Protein AF-A0A380LNX2-F1 (afdb_monomer_lite)

Foldseek 3Di:
DDDFDWDDDPQWIAGPVVQWIQGNAFQRDIDNCVQFPDKDKAKDQPVCGPVDRPPPDHPDPDDPDPPDPPRQWIWIWMWTQGNVRDITITTPDPDIDGDDDPPVVVVVVVVVVD

Structure (mmCIF, N/CA/C/O backbone):
data_AF-A0A380LNX2-F1
#
_entry.id   AF-A0A380LNX2-F1
#
loop_
_atom_site.group_PDB
_atom_site.id
_atom_site.type_symbol
_atom_site.label_atom_id
_atom_site.label_alt_id
_atom_site.label_comp_id
_atom_site.label_asym_id
_atom_site.label_entity_id
_atom_site.label_seq_id
_atom_site.pdbx_PDB_ins_code
_atom_site.Cartn_x
_atom_site.Cartn_y
_atom_site.Cartn_z
_atom_site.occupancy
_atom_site.B_iso_or_equiv
_atom_site.auth_seq_id
_atom_site.auth_comp_id
_atom_site.auth_asym_id
_atom_site.auth_atom_id
_atom_site.pdbx_PDB_model_num
ATOM 1 N N . MET A 1 1 ? -7.999 12.956 25.223 1.00 53.69 1 MET A N 1
ATOM 2 C CA . MET A 1 1 ? -7.703 12.534 23.836 1.00 53.69 1 MET A CA 1
ATOM 3 C C . MET A 1 1 ? -6.582 11.506 23.895 1.00 53.69 1 MET A C 1
ATOM 5 O O . MET A 1 1 ? -5.569 11.796 24.516 1.00 53.69 1 MET A O 1
ATOM 9 N N . GLN A 1 2 ? -6.780 10.292 23.375 1.00 61.41 2 GLN A N 1
ATOM 10 C CA . GLN A 1 2 ? -5.703 9.293 23.308 1.00 61.41 2 GLN A CA 1
ATOM 11 C C . GLN A 1 2 ? -4.745 9.663 22.174 1.00 61.41 2 GLN A C 1
ATOM 13 O O . GLN A 1 2 ? -5.191 10.055 21.099 1.00 61.41 2 GLN A O 1
ATOM 18 N N . ASN A 1 3 ? -3.439 9.564 22.426 1.00 72.75 3 ASN A N 1
ATOM 19 C CA . ASN A 1 3 ? -2.422 9.873 21.426 1.00 72.75 3 ASN A CA 1
ATOM 20 C C . ASN A 1 3 ? -2.529 8.855 20.271 1.00 72.75 3 ASN A C 1
ATOM 22 O O . ASN A 1 3 ? -2.620 7.653 20.551 1.00 72.75 3 ASN A O 1
ATOM 26 N N . PRO A 1 4 ? -2.554 9.281 18.996 1.00 79.38 4 PRO A N 1
ATOM 27 C CA . PRO A 1 4 ? -2.698 8.353 17.886 1.00 79.38 4 PRO A CA 1
ATOM 28 C C . PRO A 1 4 ? -1.498 7.408 17.838 1.00 79.38 4 PRO A C 1
ATOM 30 O O . PRO A 1 4 ? -0.342 7.836 17.810 1.00 79.38 4 PRO A O 1
ATOM 33 N N . LYS A 1 5 ? -1.767 6.101 17.816 1.00 92.75 5 LYS A N 1
ATOM 34 C CA . LYS A 1 5 ? -0.716 5.095 17.660 1.00 92.75 5 LYS A CA 1
ATOM 35 C C . LYS A 1 5 ? -0.503 4.830 16.173 1.00 92.75 5 LYS A C 1
ATOM 37 O O . LYS A 1 5 ? -1.256 4.073 15.550 1.00 92.75 5 LYS A O 1
ATOM 42 N N . LEU A 1 6 ? 0.517 5.484 15.623 1.00 95.44 6 LEU A N 1
ATOM 43 C CA . LEU A 1 6 ? 0.901 5.392 14.217 1.00 95.44 6 LEU A CA 1
ATOM 44 C C . LEU A 1 6 ? 1.934 4.280 13.990 1.00 95.44 6 LEU A C 1
ATOM 46 O O . LEU A 1 6 ? 2.889 4.145 14.752 1.00 95.44 6 LEU A O 1
ATOM 50 N N . ILE A 1 7 ? 1.754 3.508 12.919 1.00 96.12 7 ILE A N 1
ATOM 51 C CA . ILE A 1 7 ? 2.766 2.607 12.359 1.00 96.12 7 ILE A CA 1
ATOM 52 C C . ILE A 1 7 ? 3.176 3.190 11.010 1.00 96.12 7 ILE A C 1
ATOM 54 O O . ILE A 1 7 ? 2.338 3.351 10.120 1.00 96.12 7 ILE A O 1
ATOM 58 N N . LEU A 1 8 ? 4.455 3.530 10.881 1.00 95.50 8 LEU A N 1
ATOM 59 C CA . LEU A 1 8 ? 4.994 4.232 9.722 1.00 95.50 8 LEU A CA 1
ATOM 60 C C . LEU A 1 8 ? 5.764 3.261 8.830 1.00 95.50 8 LEU A C 1
ATOM 62 O O . LEU A 1 8 ? 6.702 2.606 9.279 1.00 95.50 8 LEU A O 1
ATOM 66 N N . PHE A 1 9 ? 5.387 3.223 7.560 1.00 94.88 9 PHE A N 1
ATOM 67 C CA . PHE A 1 9 ? 6.200 2.685 6.481 1.00 94.88 9 PHE A CA 1
ATOM 68 C C . PHE A 1 9 ? 6.408 3.777 5.439 1.00 94.88 9 PHE A C 1
ATOM 70 O O . PHE A 1 9 ? 5.623 4.720 5.343 1.00 94.88 9 PHE A O 1
ATOM 77 N N . ASP A 1 10 ? 7.430 3.608 4.608 1.00 93.44 10 ASP A N 1
ATOM 78 C CA . ASP A 1 10 ? 7.765 4.563 3.551 1.00 93.44 10 ASP A CA 1
ATOM 79 C C . ASP A 1 10 ? 6.589 4.888 2.616 1.00 93.44 10 ASP A C 1
ATOM 81 O O . ASP A 1 10 ? 6.425 6.029 2.194 1.00 93.44 10 ASP A O 1
ATOM 85 N N . SER A 1 11 ? 5.774 3.881 2.297 1.00 94.00 11 SER A N 1
ATOM 86 C CA . SER A 1 11 ? 4.701 3.985 1.300 1.00 94.00 11 SER A CA 1
ATOM 87 C C . SER A 1 11 ? 3.299 3.990 1.900 1.00 94.00 11 SER A C 1
ATOM 89 O O . SER A 1 11 ? 2.320 4.148 1.168 1.00 94.00 11 SER A O 1
ATOM 91 N N . VAL A 1 12 ? 3.169 3.766 3.210 1.00 95.56 12 VAL A N 1
ATOM 92 C CA . VAL A 1 12 ? 1.872 3.684 3.887 1.00 95.56 12 VAL A CA 1
ATOM 93 C C . VAL A 1 12 ? 1.999 3.979 5.378 1.00 95.56 12 VAL A C 1
ATOM 95 O O . VAL A 1 12 ? 2.905 3.498 6.052 1.00 95.56 12 VAL A O 1
ATOM 98 N N . VAL A 1 13 ? 1.046 4.735 5.909 1.00 96.81 13 VAL A N 1
ATOM 99 C CA . VAL A 1 13 ? 0.925 5.008 7.344 1.00 96.81 13 VAL A CA 1
ATOM 100 C C . VAL A 1 13 ? -0.354 4.379 7.864 1.00 96.81 13 VAL A C 1
ATOM 102 O O . VAL A 1 13 ? -1.421 4.620 7.308 1.00 96.81 13 VAL A O 1
ATOM 105 N N . PHE A 1 14 ? -0.267 3.609 8.945 1.00 96.50 14 PHE A N 1
ATOM 106 C CA . PHE A 1 14 ? -1.437 3.071 9.636 1.00 96.50 14 PHE A CA 1
ATOM 107 C C . PHE A 1 14 ? -1.678 3.833 10.932 1.00 96.50 14 PHE A C 1
ATOM 109 O O . PHE A 1 14 ? -0.815 3.868 11.808 1.00 96.50 14 PHE A O 1
ATOM 116 N N . ASN A 1 15 ? -2.874 4.384 11.091 1.00 95.94 15 ASN A N 1
ATOM 117 C CA . ASN A 1 15 ? -3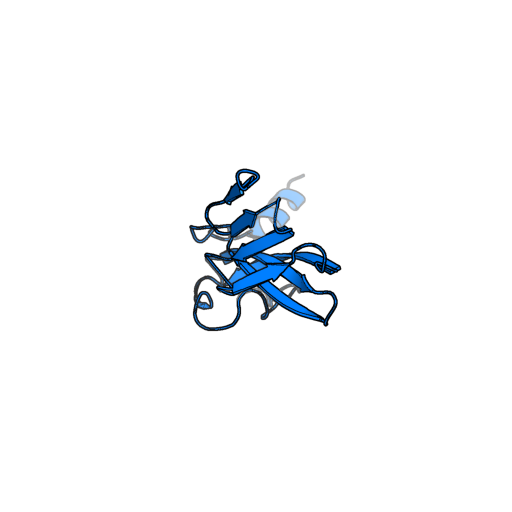.361 4.893 12.360 1.00 95.94 15 ASN A CA 1
ATOM 118 C C . ASN A 1 15 ? -4.194 3.803 13.037 1.00 95.94 15 ASN A C 1
ATOM 120 O O . ASN A 1 15 ? -5.313 3.494 12.631 1.00 95.94 15 ASN A O 1
ATOM 124 N N . THR A 1 16 ? -3.633 3.197 14.081 1.00 95.12 16 THR A N 1
ATOM 125 C CA . THR A 1 16 ? -4.283 2.079 14.778 1.00 95.12 16 THR A CA 1
ATOM 126 C C . THR A 1 16 ? -5.356 2.520 15.769 1.00 95.12 16 THR A C 1
ATOM 128 O O . THR A 1 16 ? -6.128 1.670 16.222 1.00 95.12 16 THR A O 1
ATOM 131 N N . THR A 1 17 ? -5.439 3.815 16.078 1.00 94.31 17 THR A N 1
ATOM 132 C CA . THR A 1 17 ? -6.526 4.399 16.870 1.00 94.31 17 THR A CA 1
ATOM 133 C C . THR A 1 17 ? -7.772 4.524 15.996 1.00 94.31 17 THR A C 1
ATOM 135 O O . THR A 1 17 ? -8.790 3.905 16.299 1.00 94.31 17 THR A O 1
ATOM 138 N N . ASP A 1 18 ? -7.642 5.190 14.846 1.00 94.12 18 ASP A N 1
ATOM 139 C CA . ASP A 1 18 ? -8.759 5.465 13.925 1.00 94.12 18 ASP A CA 1
ATOM 140 C C . ASP A 1 18 ? -9.042 4.310 12.954 1.00 94.12 18 ASP A C 1
ATOM 142 O O . ASP A 1 18 ? -10.011 4.336 12.200 1.00 94.12 18 ASP A O 1
ATOM 146 N N . LYS A 1 19 ? -8.194 3.277 12.977 1.00 95.88 19 LYS A N 1
ATOM 147 C CA . LYS A 1 19 ? -8.242 2.112 12.082 1.00 95.88 19 LYS A CA 1
ATOM 148 C C . LYS A 1 19 ? -8.099 2.480 10.600 1.00 95.88 19 LYS A C 1
ATOM 150 O O . LYS A 1 19 ? -8.597 1.772 9.730 1.00 95.88 19 LYS A O 1
ATOM 155 N N . THR A 1 20 ? -7.376 3.558 10.303 1.00 96.31 20 THR A N 1
ATOM 156 C CA . THR A 1 20 ? -7.162 4.047 8.936 1.00 96.31 20 THR A CA 1
ATOM 157 C C . THR A 1 20 ? -5.759 3.737 8.425 1.00 96.31 20 THR A C 1
ATOM 159 O O . THR A 1 20 ? -4.798 3.642 9.189 1.00 96.31 20 THR A O 1
ATOM 162 N N . MET A 1 21 ? -5.636 3.553 7.114 1.00 96.06 21 MET A N 1
ATOM 163 C CA . MET A 1 21 ? -4.377 3.533 6.383 1.00 96.06 21 MET A CA 1
ATOM 164 C C . MET A 1 21 ? -4.351 4.692 5.392 1.00 96.06 21 MET A C 1
ATOM 166 O O . MET A 1 21 ? -5.341 4.937 4.705 1.00 96.06 21 MET A O 1
ATOM 170 N N . HIS A 1 22 ? -3.217 5.374 5.303 1.00 95.81 22 HIS A N 1
ATOM 171 C CA . HIS A 1 22 ? -2.943 6.410 4.319 1.00 95.81 22 HIS A CA 1
ATOM 172 C C . HIS A 1 22 ? -1.852 5.911 3.380 1.00 95.81 22 HIS A C 1
ATOM 174 O O . HIS A 1 22 ? -0.712 5.713 3.801 1.00 95.81 22 HIS A O 1
ATOM 180 N N . ILE A 1 23 ? -2.209 5.670 2.122 1.00 94.25 23 ILE A N 1
ATOM 181 C CA . ILE A 1 23 ? -1.262 5.216 1.101 1.00 94.25 23 ILE A CA 1
ATOM 182 C C . ILE A 1 23 ? -0.534 6.440 0.547 1.00 94.25 23 ILE A C 1
ATOM 184 O O . ILE A 1 23 ? -1.175 7.326 -0.005 1.00 94.25 23 ILE A O 1
ATOM 188 N N . LEU A 1 24 ? 0.792 6.465 0.671 1.00 94.06 24 LEU A N 1
ATOM 189 C CA . LEU A 1 24 ? 1.656 7.577 0.255 1.00 94.06 24 LEU A CA 1
ATOM 190 C C . LEU A 1 24 ? 2.298 7.359 -1.122 1.00 94.06 24 LEU A C 1
ATOM 192 O O . LEU A 1 24 ? 2.695 8.319 -1.773 1.00 94.06 24 LEU A O 1
ATOM 196 N N . ASP A 1 25 ? 2.400 6.106 -1.572 1.00 91.19 25 ASP A N 1
ATOM 197 C CA . ASP A 1 25 ? 2.963 5.740 -2.876 1.00 91.19 25 ASP A CA 1
ATOM 198 C C . ASP A 1 25 ? 2.123 4.616 -3.499 1.00 91.19 25 ASP A C 1
ATOM 200 O O . ASP A 1 25 ? 2.176 3.457 -3.076 1.00 91.19 25 ASP A O 1
ATOM 204 N N . GLY A 1 26 ? 1.292 4.974 -4.481 1.00 89.06 26 GLY A N 1
ATOM 205 C CA . GLY A 1 26 ? 0.319 4.078 -5.104 1.00 89.06 26 GLY A CA 1
ATOM 206 C C . GLY A 1 26 ? -1.028 4.762 -5.332 1.00 89.06 26 GLY A C 1
ATOM 207 O O . GLY A 1 26 ? -1.105 5.712 -6.103 1.00 89.06 26 GLY A O 1
ATOM 208 N N . SER A 1 27 ? -2.092 4.287 -4.678 1.00 85.44 27 SER A N 1
ATOM 209 C CA . SER A 1 27 ? -3.459 4.827 -4.825 1.00 85.44 27 SER A CA 1
ATOM 210 C C . SER A 1 27 ? -3.738 6.159 -4.094 1.00 85.44 27 SER A C 1
ATOM 212 O O . SER A 1 27 ? -4.863 6.635 -4.186 1.00 85.44 27 SER A O 1
ATOM 214 N N . LEU A 1 28 ? -2.753 6.751 -3.399 1.00 82.88 28 LEU A N 1
ATOM 215 C CA . LEU A 1 28 ? -2.776 8.097 -2.777 1.00 82.88 28 LEU A CA 1
ATOM 216 C C . LEU A 1 28 ? -4.076 8.472 -2.034 1.00 82.88 28 LEU A C 1
ATOM 218 O O . LEU A 1 28 ? -4.730 9.460 -2.360 1.00 82.88 28 LEU A O 1
ATOM 222 N N . VAL A 1 29 ? -4.492 7.662 -1.058 1.00 84.75 29 VAL A N 1
ATOM 223 C CA . VAL A 1 29 ? -5.833 7.762 -0.456 1.00 84.75 29 VAL A CA 1
ATOM 224 C C . VAL A 1 29 ? -5.882 7.190 0.964 1.00 84.75 29 VAL A C 1
ATOM 226 O O . VAL A 1 29 ? -5.038 6.371 1.343 1.00 84.75 29 VAL A O 1
ATOM 229 N N . PHE A 1 30 ? -6.880 7.622 1.743 1.00 92.00 30 PHE A N 1
ATOM 230 C CA . PHE A 1 30 ? -7.193 7.117 3.081 1.00 92.00 30 PHE A CA 1
ATOM 231 C C . PHE A 1 30 ? -8.298 6.061 3.035 1.00 92.00 30 PHE A C 1
ATOM 233 O O . PHE A 1 30 ? -9.340 6.286 2.426 1.00 92.00 30 PHE A O 1
ATOM 240 N N . TYR A 1 31 ? -8.101 4.940 3.725 1.00 93.75 31 TYR A N 1
ATOM 241 C CA . TYR A 1 31 ? -9.114 3.891 3.875 1.00 93.75 31 TYR A CA 1
ATOM 242 C C . TYR A 1 31 ? -9.118 3.311 5.279 1.00 93.75 31 TYR A C 1
ATOM 244 O O . TYR A 1 31 ? -8.075 3.215 5.916 1.00 93.75 31 TYR A O 1
ATOM 252 N N . ASP A 1 32 ? -10.275 2.839 5.733 1.00 96.19 32 ASP A N 1
ATOM 253 C CA . ASP A 1 32 ? -10.354 1.972 6.905 1.00 96.19 32 ASP A CA 1
ATOM 254 C C . ASP A 1 32 ? -9.831 0.574 6.542 1.00 96.19 32 ASP A C 1
ATOM 256 O O . ASP A 1 32 ? -10.411 -0.146 5.721 1.00 96.19 32 ASP A O 1
ATOM 260 N N . TYR A 1 33 ? -8.698 0.192 7.136 1.00 95.62 33 TYR A N 1
ATOM 261 C CA . TYR A 1 33 ? -8.002 -1.044 6.779 1.00 95.62 33 TYR A CA 1
ATOM 262 C C . TYR A 1 33 ? -8.728 -2.302 7.275 1.00 95.62 33 TYR A C 1
ATOM 264 O O . TYR A 1 33 ? -8.369 -3.411 6.878 1.00 95.62 33 TYR A O 1
ATOM 272 N N . ARG A 1 34 ? -9.761 -2.171 8.119 1.00 96.44 34 ARG A N 1
ATOM 273 C CA . ARG A 1 34 ? -10.580 -3.311 8.566 1.00 96.44 34 ARG A CA 1
ATOM 274 C C . ARG A 1 34 ? -11.425 -3.894 7.438 1.00 96.44 34 ARG A C 1
ATOM 276 O O . ARG A 1 34 ? -11.821 -5.050 7.521 1.00 96.44 34 ARG A O 1
ATOM 283 N N . TYR A 1 35 ? -11.658 -3.127 6.372 1.00 97.12 35 TYR A N 1
ATOM 284 C CA . TYR A 1 35 ? -12.379 -3.586 5.184 1.00 97.12 35 TYR A CA 1
ATOM 285 C C . TYR A 1 35 ? -11.470 -4.213 4.123 1.00 97.12 35 TYR A C 1
ATOM 287 O O . TYR A 1 35 ? -11.920 -4.470 3.006 1.00 97.12 35 TYR A O 1
ATOM 295 N N . ILE A 1 36 ? -10.197 -4.475 4.428 1.00 96.44 36 ILE A N 1
ATOM 296 C CA . ILE A 1 36 ? -9.330 -5.232 3.524 1.00 96.44 36 ILE A CA 1
ATOM 297 C C . ILE A 1 36 ? -9.839 -6.674 3.446 1.00 96.44 36 ILE A C 1
ATOM 299 O O . ILE A 1 36 ? -9.812 -7.418 4.421 1.00 96.44 36 ILE A O 1
ATOM 303 N N . LYS A 1 37 ? -10.261 -7.088 2.250 1.00 97.12 37 LYS A N 1
ATOM 304 C CA . LYS A 1 37 ? -10.706 -8.455 1.953 1.00 97.12 37 LYS A CA 1
ATOM 305 C C . LYS A 1 37 ? -9.533 -9.365 1.600 1.00 97.12 37 LYS A C 1
ATOM 307 O O . LYS A 1 37 ? -9.524 -10.538 1.957 1.00 97.12 37 LYS A O 1
ATOM 312 N N . ARG A 1 38 ? -8.556 -8.848 0.847 1.00 94.69 38 ARG A N 1
ATOM 313 C CA . ARG A 1 38 ? -7.373 -9.607 0.408 1.00 94.69 38 ARG A CA 1
ATOM 314 C C . ARG A 1 38 ? -6.221 -8.680 0.041 1.00 94.69 38 ARG A C 1
ATOM 316 O O . ARG A 1 38 ? -6.447 -7.660 -0.597 1.00 94.69 38 ARG A O 1
ATOM 323 N N . ALA A 1 39 ? -4.991 -9.099 0.319 1.00 92.62 39 ALA A N 1
ATOM 324 C CA . ALA A 1 39 ? -3.778 -8.483 -0.213 1.00 92.62 39 ALA A CA 1
ATOM 325 C C . ALA A 1 39 ? -2.970 -9.502 -1.034 1.00 92.62 39 ALA A C 1
ATOM 327 O O . ALA A 1 39 ? -2.949 -10.690 -0.715 1.00 92.62 39 ALA A O 1
ATOM 328 N N . VAL A 1 40 ? -2.327 -9.054 -2.112 1.00 91.00 40 VAL A N 1
ATOM 329 C CA . VAL A 1 40 ? -1.475 -9.892 -2.970 1.00 91.00 40 VAL A CA 1
ATOM 330 C C . VAL A 1 40 ? -0.256 -9.104 -3.422 1.00 91.00 40 VAL A C 1
ATOM 332 O O . VAL A 1 40 ? -0.387 -7.965 -3.864 1.00 91.00 40 VAL A O 1
ATOM 335 N N . ILE A 1 41 ? 0.916 -9.732 -3.357 1.00 89.56 41 ILE A N 1
ATOM 336 C CA . ILE A 1 41 ? 2.154 -9.162 -3.894 1.00 89.56 41 ILE A CA 1
ATOM 337 C C . ILE A 1 41 ? 2.152 -9.331 -5.412 1.00 89.56 41 ILE A C 1
ATOM 339 O O . ILE A 1 41 ? 1.887 -10.422 -5.923 1.00 89.56 41 ILE A O 1
ATOM 343 N N . LEU A 1 42 ? 2.443 -8.250 -6.130 1.00 86.38 42 LEU A N 1
ATOM 344 C CA . LEU A 1 42 ? 2.491 -8.213 -7.584 1.00 86.38 42 LEU A CA 1
ATOM 345 C C . LEU A 1 42 ? 3.718 -7.448 -8.071 1.00 86.38 42 LEU A C 1
ATOM 347 O O . LEU A 1 42 ? 4.255 -6.577 -7.390 1.00 86.38 42 LEU A O 1
ATOM 351 N N . ASN A 1 43 ? 4.112 -7.773 -9.298 1.00 84.69 43 ASN A N 1
ATOM 352 C CA . ASN A 1 43 ? 5.161 -7.074 -10.016 1.00 84.69 43 ASN A CA 1
ATOM 353 C C . ASN A 1 43 ? 4.546 -6.216 -11.119 1.00 84.69 43 ASN A C 1
ATOM 355 O O . ASN A 1 43 ? 3.680 -6.683 -11.862 1.00 84.69 43 ASN A O 1
ATOM 359 N N . GLU A 1 44 ? 5.050 -5.000 -11.272 1.00 83.50 44 GLU A N 1
ATOM 360 C CA . GLU A 1 44 ? 4.722 -4.095 -12.367 1.00 83.50 44 GLU A CA 1
ATOM 361 C C . GLU A 1 44 ? 5.973 -3.780 -13.181 1.00 83.50 44 GLU A C 1
ATOM 363 O O . GLU A 1 44 ? 7.081 -3.690 -12.657 1.00 83.50 44 GLU A O 1
ATOM 368 N N . ARG A 1 45 ? 5.817 -3.597 -14.490 1.00 79.56 45 ARG A N 1
ATOM 369 C CA . ARG A 1 45 ? 6.921 -3.179 -1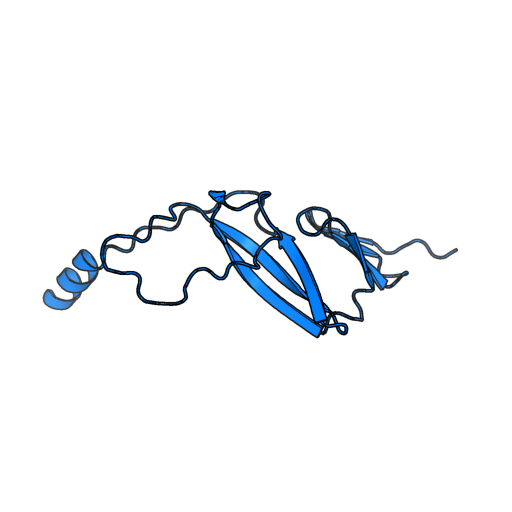5.355 1.00 79.56 45 ARG A CA 1
ATOM 370 C C . ARG A 1 45 ? 7.326 -1.748 -15.035 1.00 79.56 45 ARG A C 1
ATOM 372 O O . ARG A 1 45 ? 6.479 -0.863 -15.010 1.00 79.56 45 ARG A O 1
ATOM 379 N N . ALA A 1 46 ? 8.626 -1.491 -14.906 1.00 83.06 46 ALA A N 1
ATOM 380 C CA . ALA A 1 46 ? 9.120 -0.175 -14.499 1.00 83.06 46 ALA A CA 1
ATOM 381 C C . ALA A 1 46 ? 8.662 0.983 -15.404 1.00 83.06 46 ALA A C 1
ATOM 383 O O . ALA A 1 46 ? 8.490 2.098 -14.932 1.00 83.06 46 ALA A O 1
ATOM 384 N N . ASN A 1 47 ? 8.423 0.726 -16.693 1.00 80.31 47 ASN A N 1
ATOM 385 C CA . ASN A 1 47 ? 7.935 1.727 -17.644 1.00 80.31 47 ASN A CA 1
ATOM 386 C C . ASN A 1 47 ? 6.419 2.005 -17.570 1.00 80.31 47 ASN A C 1
ATOM 388 O O . ASN A 1 47 ? 5.948 2.846 -18.339 1.00 80.31 47 ASN A O 1
ATOM 392 N N . HIS A 1 48 ? 5.674 1.297 -16.713 1.00 79.81 48 HIS A N 1
ATOM 393 C CA . HIS A 1 48 ? 4.242 1.506 -16.453 1.00 79.81 48 HIS A CA 1
ATOM 394 C C . HIS A 1 48 ? 3.981 2.254 -15.135 1.00 79.81 48 HIS A C 1
ATOM 396 O O . HIS A 1 48 ? 2.896 2.814 -14.977 1.00 79.81 48 HIS A O 1
ATOM 402 N N . ARG A 1 49 ? 4.976 2.343 -14.238 1.00 83.88 49 ARG A N 1
ATOM 403 C CA . ARG A 1 49 ? 4.851 3.093 -12.982 1.00 83.88 49 ARG A CA 1
ATOM 404 C C . ARG A 1 49 ? 4.431 4.537 -13.253 1.00 83.88 49 ARG A C 1
ATOM 406 O O . ARG A 1 49 ? 5.032 5.216 -14.084 1.00 83.88 49 ARG A O 1
ATOM 413 N N . GLY A 1 50 ? 3.387 4.982 -12.558 1.00 78.12 50 GLY A N 1
ATOM 414 C CA . GLY A 1 50 ? 2.838 6.339 -12.656 1.00 78.12 50 GLY A CA 1
ATOM 415 C C . GLY A 1 50 ? 1.994 6.626 -13.905 1.00 78.12 50 GLY A C 1
ATOM 416 O O . GLY A 1 50 ? 1.473 7.728 -14.024 1.00 78.12 50 GLY A O 1
ATOM 417 N N . LYS A 1 51 ? 1.832 5.669 -14.832 1.00 80.31 51 LYS A N 1
ATOM 418 C CA . LYS A 1 51 ? 1.019 5.856 -16.053 1.00 80.31 51 LYS A CA 1
ATOM 419 C C . LYS A 1 51 ? -0.417 5.361 -15.922 1.00 80.31 51 LYS A C 1
ATOM 421 O O . LYS A 1 51 ? -1.283 5.774 -16.684 1.00 80.31 51 LYS A O 1
ATOM 426 N N . SER A 1 52 ? -0.661 4.450 -14.991 1.00 74.31 52 SER A N 1
ATOM 427 C CA . SER A 1 52 ? -1.971 3.869 -14.713 1.00 74.31 52 SER A CA 1
ATOM 428 C C . SER A 1 52 ? -2.070 3.497 -13.240 1.00 74.31 52 SER A C 1
ATOM 430 O O . SER A 1 52 ? -1.072 3.535 -12.515 1.00 74.31 52 SER A O 1
ATOM 432 N N . THR A 1 53 ? -3.259 3.082 -12.801 1.00 71.69 53 THR A N 1
ATOM 433 C CA . THR A 1 53 ? -3.431 2.494 -11.472 1.00 71.69 53 THR A CA 1
ATOM 434 C C . THR A 1 53 ? -2.470 1.307 -11.308 1.00 71.69 53 THR A C 1
ATOM 436 O O . THR A 1 53 ? -2.490 0.398 -12.151 1.00 71.69 53 THR A O 1
ATOM 439 N N . PRO A 1 54 ? -1.622 1.301 -10.266 1.00 77.00 54 PRO A N 1
ATOM 440 C CA . PRO A 1 54 ? -0.546 0.327 -10.182 1.00 77.00 54 PRO A CA 1
ATOM 441 C C . PRO A 1 54 ? -1.036 -1.116 -10.042 1.00 77.00 54 PRO A C 1
ATOM 443 O O . PRO A 1 54 ? -2.072 -1.385 -9.433 1.00 77.00 54 PRO A O 1
ATOM 446 N N . PHE A 1 55 ? -0.259 -2.062 -10.573 1.00 72.50 55 PHE A N 1
ATOM 447 C CA . PHE A 1 55 ? -0.469 -3.514 -10.429 1.00 72.50 55 PHE A CA 1
ATOM 448 C C . PHE A 1 55 ? -1.829 -4.049 -10.925 1.00 72.50 55 PHE A C 1
ATOM 450 O O . PHE A 1 55 ? -2.245 -5.152 -10.553 1.00 72.50 55 PHE A O 1
ATOM 457 N N . LEU A 1 56 ? -2.527 -3.306 -11.791 1.00 66.06 56 LEU A N 1
ATOM 458 C CA . LEU A 1 56 ? -3.728 -3.795 -12.479 1.00 66.06 56 LEU A CA 1
ATOM 459 C C . LEU A 1 56 ? -3.399 -4.573 -13.760 1.00 66.06 56 LEU A C 1
ATOM 461 O O . LEU A 1 56 ? -4.109 -5.517 -14.105 1.00 66.06 56 LEU A O 1
ATOM 465 N N . SER A 1 57 ? -2.293 -4.243 -14.430 1.00 57.53 57 SER A N 1
ATOM 466 C CA . SER A 1 57 ? -1.784 -4.997 -15.577 1.00 57.53 57 SER A CA 1
ATOM 467 C C . SER A 1 57 ? -0.951 -6.189 -15.096 1.00 57.53 57 SER A C 1
ATOM 469 O O . SER A 1 57 ? 0.227 -6.047 -14.762 1.00 57.53 57 SER A O 1
ATOM 471 N N . VAL A 1 58 ? -1.555 -7.375 -15.035 1.00 52.59 58 VAL A N 1
ATOM 472 C CA . VAL A 1 58 ? -0.852 -8.613 -14.668 1.00 52.59 58 VAL A CA 1
ATOM 473 C C . VAL A 1 58 ? 0.231 -8.894 -15.715 1.00 52.59 58 VAL A C 1
ATOM 475 O O . VAL A 1 58 ? -0.070 -9.057 -16.897 1.00 52.59 58 VAL A O 1
ATOM 478 N N . VAL A 1 59 ? 1.504 -8.961 -15.301 1.00 55.56 59 VAL A N 1
ATOM 479 C CA . VAL A 1 59 ? 2.565 -9.503 -16.164 1.00 55.56 59 VAL A CA 1
ATOM 480 C C . VAL A 1 59 ? 2.133 -10.919 -16.563 1.00 55.56 59 VAL A C 1
ATOM 482 O O . VAL A 1 59 ? 1.851 -11.709 -15.660 1.00 55.56 59 VAL A O 1
ATOM 485 N N . PRO A 1 60 ? 2.043 -11.258 -17.864 1.00 54.47 60 PRO A N 1
ATOM 486 C CA . PRO A 1 60 ? 1.539 -12.558 -18.285 1.00 54.47 60 PRO A CA 1
ATOM 487 C C . PRO A 1 60 ? 2.280 -13.692 -17.568 1.00 54.47 60 PRO A C 1
ATOM 489 O O . PRO A 1 60 ? 3.493 -13.840 -17.721 1.00 54.47 60 PRO A O 1
ATOM 492 N N . LYS A 1 61 ? 1.551 -14.486 -16.775 1.00 46.09 61 LYS A N 1
ATOM 493 C CA . LYS A 1 61 ? 2.037 -15.738 -16.183 1.00 46.09 61 LYS A CA 1
ATOM 494 C C . LYS A 1 61 ? 2.009 -16.821 -17.262 1.00 46.09 61 LYS A C 1
ATOM 496 O O . LYS A 1 61 ? 1.133 -17.674 -17.270 1.00 46.09 61 LYS A O 1
ATOM 501 N N . GLY A 1 62 ? 2.921 -16.749 -18.220 1.00 50.59 62 GLY A N 1
ATOM 502 C CA . GLY A 1 62 ? 3.065 -17.767 -19.257 1.00 50.59 62 GLY A CA 1
ATOM 503 C C . GLY A 1 62 ? 4.509 -17.839 -19.734 1.00 50.59 62 GLY A C 1
ATOM 504 O O . GLY A 1 62 ? 5.226 -16.842 -19.599 1.00 50.59 62 GLY A O 1
ATOM 505 N N . PRO A 1 63 ? 4.964 -18.984 -20.275 1.00 46.56 63 PRO A N 1
ATOM 506 C CA . PRO A 1 63 ? 6.242 -19.040 -20.962 1.00 46.56 63 PRO A CA 1
ATOM 507 C C . PRO A 1 63 ? 6.164 -18.044 -22.119 1.00 46.56 63 PRO A C 1
ATOM 509 O O . PRO A 1 63 ? 5.488 -18.273 -23.121 1.00 46.56 63 PRO A O 1
ATOM 512 N N . GLY A 1 64 ? 6.790 -16.881 -21.937 1.00 47.97 64 GLY A N 1
ATOM 513 C CA . GLY A 1 64 ? 6.917 -15.901 -23.002 1.00 47.97 64 GLY A CA 1
ATOM 514 C C . GLY A 1 64 ? 7.526 -16.590 -24.217 1.00 47.97 64 GLY A C 1
ATOM 515 O O . GLY A 1 64 ? 8.360 -17.488 -24.067 1.00 47.97 64 GLY A O 1
ATOM 516 N N . ARG A 1 65 ? 7.104 -16.186 -25.419 1.00 48.31 65 ARG A N 1
ATOM 517 C CA . ARG A 1 65 ? 7.734 -16.653 -26.659 1.00 48.31 65 ARG A CA 1
ATOM 518 C C . ARG A 1 65 ? 9.262 -16.575 -26.485 1.00 48.31 65 ARG A C 1
ATOM 520 O O . ARG A 1 65 ? 9.744 -15.514 -26.065 1.00 48.31 65 ARG A O 1
ATOM 527 N N . PRO A 1 66 ? 10.018 -17.660 -26.743 1.00 41.81 66 PRO A N 1
ATOM 528 C CA . PRO A 1 66 ? 11.468 -17.634 -26.611 1.00 41.81 66 PRO A CA 1
ATOM 529 C C . PRO A 1 66 ? 12.011 -16.500 -27.484 1.00 41.81 66 PRO A C 1
ATOM 531 O O . PRO A 1 66 ? 11.848 -16.514 -28.698 1.00 41.81 66 PRO A O 1
ATOM 534 N N . GLY A 1 67 ? 12.579 -15.476 -26.842 1.00 47.72 67 GLY A N 1
ATOM 535 C CA . GLY A 1 67 ? 13.167 -14.318 -27.519 1.00 47.72 67 GLY A CA 1
ATOM 536 C C . GLY A 1 67 ? 12.599 -12.945 -27.146 1.00 47.72 67 GLY A C 1
ATOM 537 O O . GLY A 1 67 ? 13.298 -11.963 -27.368 1.00 47.72 67 GLY A O 1
ATOM 538 N N . VAL A 1 68 ? 11.408 -12.828 -26.537 1.00 46.38 68 VAL A N 1
ATOM 539 C CA . VAL A 1 68 ? 10.815 -11.501 -26.237 1.00 46.38 68 VAL A CA 1
ATOM 540 C C . VAL A 1 68 ? 10.137 -11.454 -24.863 1.00 46.38 68 VAL A C 1
ATOM 542 O O . VAL A 1 68 ? 8.919 -11.353 -24.744 1.00 46.38 68 VAL A O 1
ATOM 545 N N . LEU A 1 69 ? 10.931 -11.461 -23.792 1.00 50.88 69 LEU A N 1
ATOM 546 C CA . LEU A 1 69 ? 10.504 -10.846 -22.532 1.00 50.88 69 LEU A CA 1
ATOM 547 C C . LEU A 1 69 ? 11.418 -9.645 -22.259 1.00 50.88 69 LEU A C 1
ATOM 549 O O . LEU A 1 69 ? 12.471 -9.763 -21.645 1.00 50.88 69 LEU A O 1
ATOM 553 N N . LEU A 1 70 ? 11.021 -8.494 -22.811 1.00 51.91 70 LEU A N 1
ATOM 554 C CA . LEU A 1 70 ? 11.761 -7.220 -22.840 1.00 51.91 70 LEU A CA 1
ATOM 555 C C . LEU A 1 70 ? 11.796 -6.466 -21.495 1.00 51.91 70 LEU A C 1
ATOM 557 O O . LEU A 1 70 ? 12.279 -5.336 -21.434 1.00 51.91 70 LEU A O 1
ATOM 561 N N . TYR A 1 71 ? 11.263 -7.031 -20.412 1.00 58.62 71 TYR A N 1
ATOM 562 C CA . TYR A 1 71 ? 11.131 -6.297 -19.151 1.00 58.62 71 TYR A CA 1
ATOM 563 C C . TYR A 1 71 ? 12.394 -6.463 -18.322 1.00 58.62 71 TYR A C 1
ATOM 565 O O . TYR A 1 71 ? 12.480 -7.324 -17.455 1.00 58.62 71 TYR A O 1
ATOM 573 N N . SER A 1 72 ? 13.386 -5.622 -18.606 1.00 68.06 72 SER A N 1
ATOM 574 C CA . SER A 1 72 ? 14.637 -5.609 -17.848 1.00 68.06 72 SER A CA 1
ATOM 575 C C . SER A 1 72 ? 14.442 -5.134 -16.411 1.00 68.06 72 SER A C 1
ATOM 577 O O . SER A 1 72 ? 15.275 -5.470 -15.585 1.00 68.06 72 SER A O 1
ATOM 579 N N . PHE A 1 73 ? 13.375 -4.382 -16.100 1.00 81.69 73 PHE A N 1
ATOM 580 C CA . PHE A 1 73 ? 13.157 -3.800 -14.775 1.00 81.69 73 PHE A CA 1
ATOM 581 C C . PHE A 1 73 ? 11.693 -3.855 -14.318 1.00 81.69 73 PHE A C 1
ATOM 583 O O . PHE A 1 73 ? 10.785 -3.540 -15.095 1.00 81.69 73 PHE A O 1
ATOM 590 N N . LEU A 1 74 ? 11.480 -4.193 -13.045 1.00 85.75 74 LEU A N 1
ATOM 591 C CA . LEU A 1 74 ? 10.170 -4.283 -12.397 1.00 85.75 74 LEU A CA 1
ATOM 592 C C . LEU A 1 74 ? 10.131 -3.483 -11.085 1.00 85.75 74 LEU A C 1
ATOM 594 O O . LEU A 1 74 ? 11.153 -3.344 -10.420 1.00 85.75 74 LEU A O 1
ATOM 598 N N . TYR A 1 75 ? 8.949 -3.016 -10.696 1.00 87.88 75 TYR A N 1
ATOM 599 C CA . TYR A 1 75 ? 8.631 -2.629 -9.321 1.00 87.88 75 TYR A CA 1
ATOM 600 C C . TYR A 1 75 ? 7.799 -3.726 -8.659 1.00 87.88 75 TYR A C 1
ATOM 602 O O . TYR A 1 75 ? 7.017 -4.408 -9.322 1.00 87.88 75 TYR A O 1
ATOM 610 N N . VAL A 1 76 ? 7.954 -3.869 -7.349 1.00 88.12 76 VAL A N 1
ATOM 611 C CA . VAL A 1 76 ? 7.172 -4.757 -6.491 1.00 88.12 76 VAL A CA 1
ATOM 612 C C . VAL A 1 76 ? 6.213 -3.913 -5.665 1.00 88.12 76 VAL A C 1
ATOM 614 O O . VAL A 1 76 ? 6.583 -2.870 -5.115 1.00 88.12 76 VAL A O 1
ATOM 617 N N . GLY A 1 77 ? 4.984 -4.386 -5.526 1.00 90.94 77 GLY A N 1
ATOM 618 C CA . GLY A 1 77 ? 4.038 -3.787 -4.604 1.00 90.94 77 GLY A CA 1
ATOM 619 C C . GLY A 1 77 ? 2.917 -4.722 -4.206 1.00 90.94 77 GLY A C 1
ATOM 620 O O . GLY A 1 77 ? 2.931 -5.917 -4.503 1.00 90.94 77 GLY A O 1
ATOM 621 N N . ILE A 1 78 ? 1.957 -4.160 -3.485 1.00 92.31 78 ILE A N 1
ATOM 622 C CA . ILE A 1 78 ? 0.825 -4.872 -2.908 1.00 92.31 78 ILE A CA 1
ATOM 623 C C . ILE A 1 78 ? -0.443 -4.349 -3.564 1.00 92.31 78 ILE A C 1
ATOM 625 O O . ILE A 1 78 ? -0.742 -3.158 -3.500 1.00 92.31 78 ILE A O 1
ATOM 629 N N . LYS A 1 79 ? -1.212 -5.260 -4.157 1.00 92.12 79 LYS A N 1
ATOM 630 C CA . LYS A 1 79 ? -2.600 -5.023 -4.540 1.00 92.12 79 LYS A CA 1
ATOM 631 C C . LYS A 1 79 ? -3.501 -5.406 -3.378 1.00 92.12 79 LYS A C 1
ATOM 633 O O . LYS A 1 79 ? -3.480 -6.553 -2.931 1.00 92.12 79 LYS A O 1
ATOM 638 N N . ILE A 1 80 ? -4.323 -4.466 -2.944 1.00 93.38 80 ILE A N 1
ATOM 639 C CA . ILE A 1 80 ? -5.314 -4.634 -1.889 1.00 93.38 80 ILE A CA 1
ATOM 640 C C . ILE A 1 80 ? -6.694 -4.650 -2.541 1.00 93.38 80 ILE A C 1
ATOM 642 O O . ILE A 1 80 ? -7.017 -3.797 -3.362 1.00 93.38 80 ILE A O 1
ATOM 646 N N . VAL A 1 81 ? -7.497 -5.649 -2.197 1.00 93.38 81 VAL A N 1
ATOM 647 C CA . VAL A 1 81 ? -8.912 -5.736 -2.555 1.00 93.38 81 VAL A CA 1
ATOM 648 C C . VAL A 1 81 ? -9.713 -5.422 -1.302 1.00 93.38 81 VAL A C 1
ATOM 650 O O . VAL A 1 81 ? -9.547 -6.098 -0.285 1.00 93.38 81 VAL A O 1
ATOM 653 N N . MET A 1 82 ? -10.565 -4.410 -1.389 1.00 95.00 82 MET A N 1
ATOM 654 C CA . MET A 1 82 ? -11.455 -3.973 -0.319 1.00 95.00 82 MET A CA 1
ATOM 655 C C . MET A 1 82 ? -12.766 -4.781 -0.332 1.00 95.00 82 MET A C 1
ATOM 657 O O . MET A 1 82 ? -13.062 -5.510 -1.285 1.00 95.00 82 MET A O 1
ATOM 661 N N . ALA A 1 83 ? -13.546 -4.699 0.745 1.00 96.75 83 ALA A N 1
ATOM 662 C CA . ALA A 1 83 ? -14.810 -5.421 0.899 1.00 96.75 83 ALA A CA 1
ATOM 663 C C . ALA A 1 83 ? -15.866 -5.017 -0.147 1.00 96.75 83 ALA A C 1
ATOM 665 O O . ALA A 1 83 ? -16.613 -5.873 -0.616 1.00 96.75 83 ALA A O 1
ATOM 666 N N . ASP A 1 84 ? -15.864 -3.750 -0.562 1.00 94.50 84 ASP A N 1
ATOM 667 C CA . ASP A 1 84 ? -16.688 -3.181 -1.639 1.00 94.50 84 ASP A CA 1
ATOM 668 C C . ASP A 1 84 ? -16.174 -3.526 -3.055 1.00 94.50 84 ASP A C 1
ATOM 670 O O . ASP A 1 84 ? -16.722 -3.057 -4.048 1.00 94.50 84 ASP A O 1
ATOM 674 N N . HIS A 1 85 ? -15.136 -4.364 -3.154 1.00 90.94 85 HIS A N 1
ATOM 675 C CA . HIS A 1 85 ? -14.418 -4.733 -4.378 1.00 90.94 85 HIS A CA 1
ATOM 676 C C . HIS A 1 85 ? -13.543 -3.634 -4.997 1.00 90.94 85 HIS A C 1
ATOM 678 O O . HIS A 1 85 ? -12.915 -3.888 -6.031 1.00 90.94 85 HIS A O 1
ATOM 684 N N . SER A 1 86 ? -13.402 -2.477 -4.346 1.00 90.62 86 SER A N 1
ATOM 685 C CA . SER A 1 86 ? -12.420 -1.465 -4.735 1.00 90.62 86 SER A CA 1
ATOM 686 C C . SER A 1 86 ? -11.001 -2.043 -4.688 1.00 90.62 86 SER A C 1
ATOM 688 O O . SER A 1 86 ? -10.663 -2.871 -3.833 1.00 90.62 86 SER A O 1
ATOM 690 N N . ILE A 1 87 ? -10.153 -1.623 -5.631 1.00 90.50 87 ILE A N 1
ATOM 691 C CA . ILE A 1 87 ? -8.759 -2.068 -5.719 1.00 90.50 87 ILE A CA 1
ATOM 692 C C . ILE A 1 87 ? -7.834 -0.906 -5.391 1.00 90.50 87 ILE A C 1
ATOM 694 O O . ILE A 1 87 ? -7.858 0.123 -6.062 1.00 90.50 87 ILE A O 1
ATOM 698 N N . LEU A 1 88 ? -6.966 -1.122 -4.409 1.00 91.50 88 LEU A N 1
ATOM 699 C CA . LEU A 1 88 ? -5.905 -0.199 -4.035 1.00 91.50 88 LEU A CA 1
ATOM 700 C C . LEU A 1 88 ? -4.545 -0.826 -4.316 1.00 91.50 88 LEU A C 1
ATOM 702 O O . LEU A 1 88 ? -4.392 -2.050 -4.361 1.00 91.50 88 LEU A O 1
ATOM 706 N N . ALA A 1 89 ? -3.549 0.026 -4.484 1.00 91.00 89 ALA A N 1
ATOM 707 C CA . ALA A 1 89 ? -2.186 -0.379 -4.736 1.00 91.00 89 ALA A CA 1
ATOM 708 C C . ALA A 1 89 ? -1.207 0.400 -3.863 1.00 91.00 89 ALA A C 1
ATOM 710 O O . ALA A 1 89 ? -1.372 1.603 -3.671 1.00 91.00 89 ALA A O 1
ATOM 711 N N . ILE A 1 90 ? -0.171 -0.293 -3.389 1.00 93.06 90 ILE A N 1
ATOM 712 C CA . ILE A 1 90 ? 0.945 0.279 -2.630 1.00 93.06 90 ILE A CA 1
ATOM 713 C C . ILE A 1 90 ? 2.248 -0.180 -3.285 1.00 93.06 90 ILE A C 1
ATOM 715 O O . ILE A 1 90 ? 2.477 -1.386 -3.402 1.00 93.06 90 ILE A O 1
ATOM 719 N N . TYR A 1 91 ? 3.114 0.744 -3.702 1.00 91.69 91 TYR A N 1
ATOM 720 C CA . TYR A 1 91 ? 4.476 0.387 -4.110 1.00 91.69 91 TYR A CA 1
ATOM 721 C C . TYR A 1 91 ? 5.315 0.088 -2.873 1.00 91.69 91 TYR A C 1
ATOM 723 O O . TYR A 1 91 ? 5.370 0.895 -1.955 1.00 91.69 91 TYR A O 1
ATOM 731 N N . ILE A 1 92 ? 5.990 -1.059 -2.844 1.00 90.19 92 ILE A N 1
ATOM 732 C CA . ILE A 1 92 ? 6.879 -1.424 -1.731 1.00 90.19 92 ILE A CA 1
ATOM 733 C C . ILE A 1 92 ? 8.340 -1.204 -2.114 1.00 90.19 92 ILE A C 1
ATOM 735 O O . ILE A 1 92 ? 9.135 -0.731 -1.308 1.00 90.19 92 ILE A O 1
ATOM 739 N N . SER A 1 93 ? 8.710 -1.497 -3.361 1.00 89.25 93 SER A N 1
ATOM 740 C CA . SER A 1 93 ? 10.058 -1.212 -3.849 1.00 89.25 93 SER A CA 1
ATOM 741 C C . SER A 1 93 ? 10.186 0.254 -4.271 1.00 89.25 93 SER A C 1
ATOM 743 O O . SER A 1 93 ? 9.522 0.675 -5.225 1.00 89.25 93 SER A O 1
ATOM 745 N N . LYS A 1 94 ? 11.092 1.007 -3.639 1.00 85.88 94 LYS A N 1
ATOM 746 C CA . LYS A 1 94 ? 11.462 2.356 -4.103 1.00 85.88 94 LYS A CA 1
ATOM 747 C C . LYS A 1 94 ? 12.225 2.313 -5.424 1.00 85.88 94 LYS A C 1
ATOM 749 O O . LYS A 1 94 ? 11.944 3.097 -6.332 1.00 85.88 94 LYS A O 1
ATOM 754 N N . GLU A 1 95 ? 13.131 1.349 -5.553 1.00 87.94 95 GLU A N 1
ATOM 755 C CA . GLU A 1 95 ? 13.963 1.156 -6.736 1.00 87.94 95 GLU A CA 1
ATOM 756 C C . GLU A 1 95 ? 13.448 0.034 -7.637 1.00 87.94 95 GLU A C 1
ATOM 758 O O . GLU A 1 95 ? 12.881 -0.968 -7.191 1.00 87.94 95 GLU A O 1
ATOM 763 N N . LYS A 1 96 ? 13.672 0.195 -8.942 1.00 86.31 96 LYS A N 1
ATOM 764 C CA . LYS A 1 96 ? 13.334 -0.828 -9.931 1.00 86.31 96 LYS A CA 1
ATOM 765 C C . LYS A 1 96 ? 14.350 -1.969 -9.869 1.00 86.31 96 LYS A C 1
ATOM 767 O O . LYS A 1 96 ? 15.554 -1.745 -9.915 1.00 86.31 96 LYS A O 1
ATOM 772 N N . HIS A 1 97 ? 13.862 -3.197 -9.826 1.00 80.25 97 HIS A N 1
ATOM 773 C CA . HIS A 1 97 ? 14.686 -4.396 -9.739 1.00 80.25 97 HIS A CA 1
ATOM 774 C C . HIS A 1 97 ? 14.932 -4.965 -11.127 1.00 80.25 97 HIS A C 1
ATOM 776 O O . HIS A 1 97 ? 13.996 -5.089 -11.923 1.00 80.25 97 HIS A O 1
ATOM 782 N N . ARG A 1 98 ? 16.187 -5.314 -11.429 1.00 79.94 98 ARG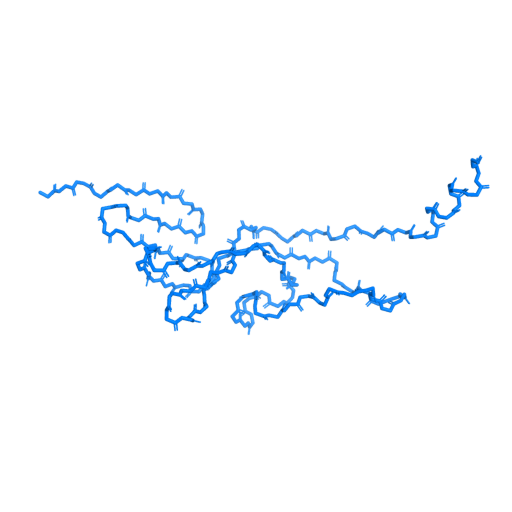 A N 1
ATOM 783 C CA . ARG A 1 98 ? 16.534 -5.921 -12.712 1.00 79.94 98 ARG A CA 1
ATOM 784 C C . ARG A 1 98 ? 16.133 -7.393 -12.720 1.00 79.94 98 ARG A C 1
ATOM 786 O O . ARG A 1 98 ? 16.558 -8.142 -11.848 1.00 79.94 98 ARG A O 1
ATOM 793 N N . LEU A 1 99 ? 15.371 -7.826 -13.723 1.00 68.69 99 LEU A N 1
ATOM 794 C CA . LEU A 1 99 ? 15.197 -9.257 -13.960 1.00 68.69 99 LEU A CA 1
ATOM 795 C C . LEU A 1 99 ? 16.473 -9.814 -14.592 1.00 68.69 99 LEU A C 1
ATOM 797 O O . LEU A 1 99 ? 16.886 -9.384 -15.674 1.00 68.69 99 LEU A O 1
ATOM 801 N N . GLU A 1 100 ? 17.103 -10.773 -13.923 1.00 60.56 100 GLU A N 1
ATOM 802 C CA . GLU A 1 100 ? 18.224 -11.494 -14.508 1.00 60.56 100 GLU A CA 1
ATOM 803 C C . GLU A 1 100 ? 17.749 -12.396 -15.652 1.00 60.56 100 GLU A C 1
ATOM 805 O O . GLU 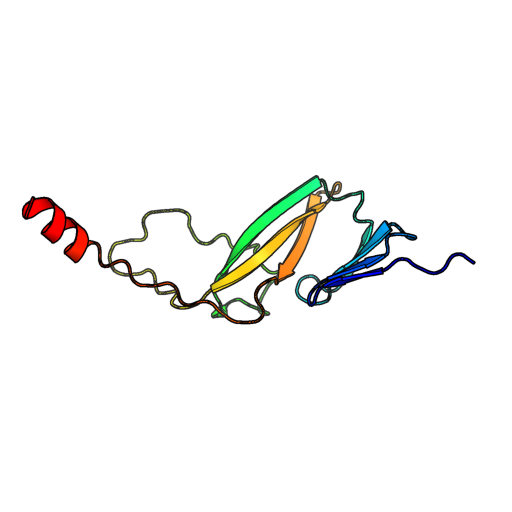A 1 100 ? 16.740 -13.101 -15.570 1.00 60.56 100 GLU A O 1
ATOM 810 N N . ARG A 1 101 ? 18.505 -12.384 -16.753 1.00 57.50 101 ARG A N 1
ATOM 811 C CA . ARG A 1 101 ? 18.312 -13.321 -17.860 1.00 57.50 101 ARG A CA 1
ATOM 812 C C . ARG A 1 101 ? 18.693 -14.723 -17.391 1.00 57.50 101 ARG A C 1
ATOM 814 O O . ARG A 1 101 ? 19.876 -15.046 -17.317 1.00 57.50 101 ARG A O 1
ATOM 821 N N . ILE A 1 102 ? 17.712 -15.599 -17.206 1.00 53.03 102 ILE A N 1
ATOM 822 C CA . ILE A 1 102 ? 17.984 -17.037 -17.167 1.00 53.03 102 ILE A CA 1
ATOM 823 C C . ILE A 1 102 ? 18.295 -17.485 -18.601 1.00 53.03 102 ILE A C 1
ATOM 825 O O . ILE A 1 102 ? 17.412 -17.554 -19.456 1.00 53.03 102 ILE A O 1
ATOM 829 N N . ASN A 1 103 ? 19.565 -17.779 -18.890 1.00 50.69 103 ASN A N 1
ATOM 830 C CA . ASN A 1 103 ? 19.947 -18.379 -20.167 1.00 50.69 103 ASN A CA 1
ATOM 831 C C . ASN A 1 103 ? 19.640 -19.885 -20.134 1.00 50.69 103 ASN A C 1
ATOM 833 O O . ASN A 1 103 ? 20.471 -20.697 -19.725 1.00 50.69 103 ASN A O 1
ATOM 837 N N . ILE A 1 104 ? 18.438 -20.251 -20.582 1.00 55.12 104 ILE A N 1
ATOM 838 C CA . ILE A 1 104 ? 17.944 -21.639 -20.639 1.00 55.12 104 ILE A CA 1
ATOM 839 C C . ILE A 1 104 ? 18.902 -22.550 -21.439 1.00 55.12 104 ILE A C 1
ATOM 841 O O . ILE A 1 104 ? 19.028 -23.738 -21.137 1.00 55.12 104 ILE A O 1
ATOM 845 N N . GLY A 1 105 ? 19.656 -21.996 -22.400 1.00 55.94 105 GLY A N 1
ATOM 846 C CA . GLY A 1 105 ? 20.673 -22.730 -23.159 1.00 55.94 105 GLY A CA 1
ATOM 847 C C . GLY A 1 105 ? 21.833 -23.257 -22.304 1.00 55.94 105 GLY A C 1
ATOM 848 O O . GLY A 1 105 ? 22.308 -24.366 -22.543 1.00 55.94 105 GLY A O 1
ATOM 849 N N . LYS A 1 106 ? 22.249 -22.528 -21.256 1.00 51.59 106 LYS A N 1
ATOM 850 C CA . LYS A 1 106 ? 23.318 -22.974 -20.338 1.00 51.59 106 LYS A CA 1
ATOM 851 C C . LYS A 1 106 ? 22.857 -24.084 -19.387 1.00 51.59 106 LYS A C 1
ATOM 853 O O . LYS A 1 106 ? 23.656 -24.9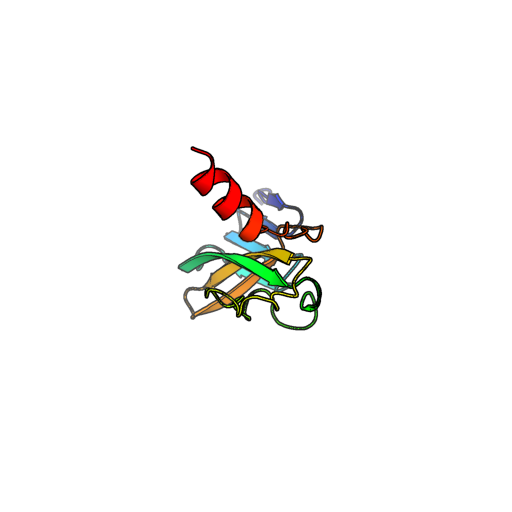45 -19.030 1.00 51.59 106 LYS A O 1
ATOM 858 N N . ILE A 1 107 ? 21.578 -24.099 -19.009 1.00 53.75 107 ILE A N 1
ATOM 859 C CA . ILE A 1 107 ? 21.010 -25.123 -18.115 1.00 53.75 107 ILE A CA 1
ATOM 860 C C . ILE A 1 107 ? 20.969 -26.484 -18.825 1.00 53.75 107 ILE A C 1
ATOM 862 O O . ILE A 1 107 ? 21.398 -27.488 -18.259 1.00 53.75 107 ILE A O 1
ATOM 866 N N . LYS A 1 108 ? 20.568 -26.513 -20.105 1.00 50.38 108 LYS A N 1
ATOM 867 C CA . LYS A 1 108 ? 20.573 -27.746 -20.912 1.00 50.38 108 LYS A CA 1
ATOM 868 C C . LYS A 1 108 ? 21.981 -28.297 -21.172 1.00 50.38 108 LYS A C 1
ATOM 870 O O . LYS A 1 108 ? 22.148 -29.508 -21.244 1.00 50.38 108 LYS A O 1
ATOM 875 N N . GLN A 1 109 ? 23.000 -27.439 -21.283 1.00 52.69 109 GLN A N 1
ATOM 876 C CA . GLN A 1 109 ? 24.393 -27.887 -21.431 1.00 52.69 109 GLN A CA 1
ATOM 877 C C . GLN A 1 109 ? 24.982 -28.468 -20.137 1.00 52.69 109 GLN A C 1
ATOM 879 O O . GLN A 1 109 ? 25.843 -29.338 -20.216 1.00 52.69 109 GLN A O 1
ATOM 884 N N . ARG A 1 110 ? 24.514 -28.029 -18.959 1.00 49.47 110 ARG A N 1
ATOM 885 C CA . ARG A 1 110 ? 24.892 -28.637 -17.671 1.00 49.47 110 ARG A CA 1
ATOM 886 C C . ARG A 1 110 ? 24.236 -30.003 -17.459 1.00 49.47 110 ARG A C 1
ATOM 888 O O . ARG A 1 110 ? 24.916 -30.912 -17.017 1.00 49.47 110 ARG A O 1
ATOM 895 N N . GLN A 1 111 ? 22.970 -30.174 -17.846 1.00 50.91 111 GLN A N 1
ATOM 896 C CA . GLN A 1 111 ? 22.277 -31.469 -17.732 1.00 50.91 111 GLN A CA 1
ATOM 897 C C . GLN A 1 111 ? 22.732 -32.524 -18.752 1.00 50.91 111 GLN A C 1
ATOM 899 O O . GLN A 1 111 ? 22.497 -33.700 -18.538 1.00 50.91 111 GLN A O 1
ATOM 904 N N . LYS A 1 112 ? 23.383 -32.126 -19.855 1.00 50.28 112 LYS A N 1
ATOM 905 C CA . LYS A 1 112 ? 24.020 -33.060 -20.805 1.00 50.28 112 LYS A CA 1
ATOM 906 C C . LYS A 1 112 ? 25.463 -33.438 -20.435 1.00 50.28 112 LYS A C 1
ATOM 908 O O . LYS A 1 112 ? 26.094 -34.177 -21.182 1.00 50.28 112 LYS A O 1
ATOM 913 N N . LYS A 1 113 ? 26.009 -32.869 -19.355 1.00 49.44 113 LYS A N 1
ATOM 914 C CA . LYS A 1 113 ? 27.383 -33.105 -18.876 1.00 49.44 113 LYS A CA 1
ATOM 915 C C . LYS A 1 113 ? 27.441 -33.774 -17.489 1.00 49.44 113 LYS A C 1
ATOM 917 O O . LYS A 1 113 ? 28.535 -33.891 -16.946 1.00 49.44 113 LYS A O 1
ATOM 922 N N . SER A 1 114 ? 26.300 -34.199 -16.941 1.00 47.62 114 SER A N 1
ATOM 923 C CA . SER A 1 114 ? 26.186 -35.171 -15.839 1.00 47.62 114 SER A CA 1
ATOM 924 C C . SER A 1 114 ? 25.532 -36.431 -16.375 1.00 47.62 114 SER A C 1
ATOM 926 O O . SER A 1 114 ? 25.842 -37.497 -15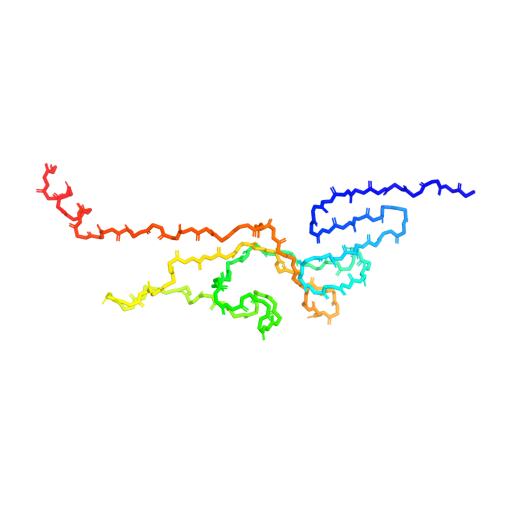.815 1.00 47.62 114 SER A O 1
#

Secondary structure (DSSP, 8-state):
-PPP-EEEETTEEEETTTTEEEESSBS--EEEGGGEEEEEEEEEETTTTTTSSTT-SPPP-S---TT-----EEEEEEEEEETTS-EEEEE--SSPEEPP---HHHHHHHHT--

Sequence (114 aa):
MQNPKLILFDSVVFNTTDKTMHILDGSLVFYDYRYIKRAVILNERANHRGKSTPFLSVVPKGPGRPGVLLYSFLYVGIKIVMADHSILAIYISKEKHRLERINIGKIKQRQKKS

Organism: NCBI:txid1323

pLDDT: mean 78.34, std 17.93, range [41.81, 97.12]

Radius of gyration: 18.99 Å; chains: 1; bounding box: 44×48×51 Å